Protein AF-A0A349NGX7-F1 (afdb_monomer_lite)

Secondary structure (DSSP, 8-state):
--HHHHHHHHHHHTTS-----------------S--HHHHHHHHHHHHHHHHHHHHHHH-GGGGGSHHHHHHHHHHHHHHHHHSTT--HHHHHHHHHHHHHHHHHHHHHHHHH-TTGGGSHHHHHHHHHHHHHHHHHHHHHHTS---HHHHHHHHHHHT---

Sequence (162 aa):
MEISKLKNKYILFLLTVLMAGCSGNKKKSEVFRVNNPKDSVAISASYDSIINIEQKARRDSNYRKTESYRYAQENYHRAIAERTKGLSHIDQLLYEYEIAICHLNQAGKYAQAHPDKMKSLYMQNLMKIRGEEVLKIHDRLTHIQLSSAQQQRFKELNYIKN

Structure (mmCIF, N/CA/C/O backbone):
data_AF-A0A349NGX7-F1
#
_entry.id   AF-A0A349NGX7-F1
#
loop_
_atom_site.group_PDB
_atom_site.id
_atom_site.type_symbol
_atom_site.label_atom_id
_atom_site.label_alt_id
_atom_site.label_comp_id
_atom_site.label_asym_id
_atom_site.label_entity_id
_atom_site.label_seq_id
_atom_site.pdbx_PDB_ins_code
_atom_site.Cartn_x
_atom_site.Cartn_y
_atom_site.Cartn_z
_atom_site.occupancy
_atom_site.B_iso_or_equiv
_atom_site.auth_seq_id
_atom_site.auth_comp_id
_atom_site.auth_asym_id
_atom_site.auth_atom_id
_atom_site.pdbx_PDB_model_num
ATOM 1 N N . MET A 1 1 ? 8.119 30.962 -15.071 1.00 42.59 1 MET A N 1
ATOM 2 C CA . MET A 1 1 ? 8.850 31.043 -13.786 1.00 42.59 1 MET A CA 1
ATOM 3 C C . MET A 1 1 ? 7.885 30.771 -12.626 1.00 42.59 1 MET A C 1
ATOM 5 O O . MET A 1 1 ? 7.628 31.656 -11.829 1.00 42.59 1 MET A O 1
ATOM 9 N N . GLU A 1 2 ? 7.314 29.561 -12.537 1.00 42.69 2 GLU A N 1
ATOM 10 C CA . GLU A 1 2 ? 6.323 29.225 -11.484 1.00 42.69 2 GLU A CA 1
ATOM 11 C C . GLU A 1 2 ? 6.498 27.829 -10.859 1.00 42.69 2 GLU A C 1
ATOM 13 O O . GLU A 1 2 ? 5.928 27.539 -9.811 1.00 42.69 2 GLU A O 1
ATOM 18 N N . ILE A 1 3 ? 7.366 26.978 -11.412 1.00 40.16 3 ILE A N 1
ATOM 19 C CA . ILE A 1 3 ? 7.574 25.606 -10.913 1.00 40.16 3 ILE A CA 1
ATOM 20 C C . ILE A 1 3 ? 8.409 25.591 -9.610 1.00 40.16 3 ILE A C 1
ATOM 22 O O . ILE A 1 3 ? 8.353 24.635 -8.835 1.00 40.16 3 ILE A O 1
ATOM 26 N N . SER A 1 4 ? 9.140 26.671 -9.302 1.00 38.97 4 SER A N 1
ATOM 27 C CA . SER A 1 4 ? 9.951 26.780 -8.078 1.00 38.97 4 SER A CA 1
ATOM 28 C C . SER A 1 4 ? 9.131 27.060 -6.812 1.00 38.97 4 SER A C 1
ATOM 30 O O . SER A 1 4 ? 9.548 26.667 -5.725 1.00 38.97 4 SER A O 1
ATOM 32 N N . LYS A 1 5 ? 7.941 27.671 -6.925 1.00 36.81 5 LYS A N 1
ATOM 33 C CA . LYS A 1 5 ? 7.096 27.987 -5.758 1.00 36.81 5 LYS A CA 1
ATOM 34 C C . LYS A 1 5 ? 6.338 26.771 -5.219 1.00 36.81 5 LYS A C 1
ATOM 36 O O . LYS A 1 5 ? 6.068 26.718 -4.021 1.00 36.81 5 LYS A O 1
ATOM 41 N N . LEU A 1 6 ? 6.039 25.778 -6.064 1.00 40.38 6 LEU A N 1
ATOM 42 C CA . LEU A 1 6 ? 5.370 24.549 -5.624 1.00 40.38 6 LEU A CA 1
ATOM 43 C C . LEU A 1 6 ? 6.310 23.667 -4.791 1.00 40.38 6 LEU A C 1
ATOM 45 O O . LEU A 1 6 ? 5.923 23.218 -3.718 1.00 40.38 6 LEU A O 1
ATOM 49 N N . LYS A 1 7 ? 7.569 23.493 -5.223 1.00 40.41 7 LYS A N 1
ATOM 50 C CA . LYS A 1 7 ? 8.564 22.657 -4.521 1.00 40.41 7 LYS A CA 1
ATOM 51 C C . LYS A 1 7 ? 8.866 23.136 -3.094 1.00 40.41 7 LYS A C 1
ATOM 53 O O . LYS A 1 7 ? 9.064 22.305 -2.213 1.00 40.41 7 LYS A O 1
ATOM 58 N N . ASN A 1 8 ? 8.808 24.445 -2.842 1.00 36.94 8 ASN A N 1
ATOM 59 C CA . ASN A 1 8 ? 9.058 25.005 -1.509 1.00 36.94 8 ASN A CA 1
ATOM 60 C C . ASN A 1 8 ? 7.925 24.771 -0.499 1.00 36.94 8 ASN A C 1
ATOM 62 O O . ASN A 1 8 ? 8.193 24.763 0.699 1.00 36.94 8 ASN A O 1
ATOM 66 N N . LYS A 1 9 ? 6.680 24.530 -0.937 1.00 37.09 9 LYS A N 1
ATOM 67 C CA . LYS A 1 9 ? 5.583 24.196 -0.009 1.00 37.09 9 LYS A CA 1
ATOM 68 C C . LYS A 1 9 ? 5.697 22.765 0.528 1.00 37.09 9 LYS A C 1
ATOM 70 O O . LYS A 1 9 ? 5.409 22.536 1.698 1.00 37.09 9 LYS A O 1
ATOM 75 N N . TYR A 1 10 ? 6.185 21.832 -0.293 1.00 42.19 10 TYR A N 1
ATOM 76 C CA . TYR A 1 10 ? 6.387 20.431 0.104 1.00 42.19 10 TYR A CA 1
ATOM 77 C C . TYR A 1 10 ? 7.536 20.251 1.105 1.00 42.19 10 TYR A C 1
ATOM 79 O O . TYR A 1 10 ? 7.453 19.394 1.977 1.00 42.19 10 TYR A O 1
ATOM 87 N N . ILE A 1 11 ? 8.581 21.081 1.018 1.00 42.31 11 ILE A N 1
ATOM 88 C CA . ILE A 1 11 ? 9.710 21.047 1.962 1.00 42.31 11 ILE A CA 1
ATOM 89 C C . ILE A 1 11 ? 9.332 21.700 3.301 1.00 42.31 11 ILE A C 1
ATOM 91 O O . ILE A 1 11 ? 9.774 21.246 4.352 1.00 42.31 11 ILE A O 1
ATOM 95 N N . LEU A 1 12 ? 8.469 22.722 3.287 1.00 34.09 12 LEU A N 1
ATOM 96 C CA . LEU A 1 12 ? 8.084 23.445 4.502 1.00 34.09 12 LEU A CA 1
ATOM 97 C C . LEU A 1 12 ? 7.038 22.697 5.348 1.00 34.09 12 LEU A C 1
ATOM 99 O O . LEU A 1 12 ? 7.081 22.776 6.573 1.00 34.09 12 LEU A O 1
ATOM 103 N N . PHE A 1 13 ? 6.145 21.919 4.727 1.00 42.34 13 PHE A N 1
ATOM 104 C CA . PHE A 1 13 ? 5.178 21.090 5.464 1.00 42.34 13 PHE A CA 1
ATOM 105 C C . PHE A 1 13 ? 5.845 19.916 6.206 1.00 42.34 13 PHE A C 1
ATOM 107 O O . PHE A 1 13 ? 5.304 19.411 7.184 1.00 42.34 13 PHE A O 1
ATOM 114 N N . LEU A 1 14 ? 7.058 19.525 5.794 1.00 37.6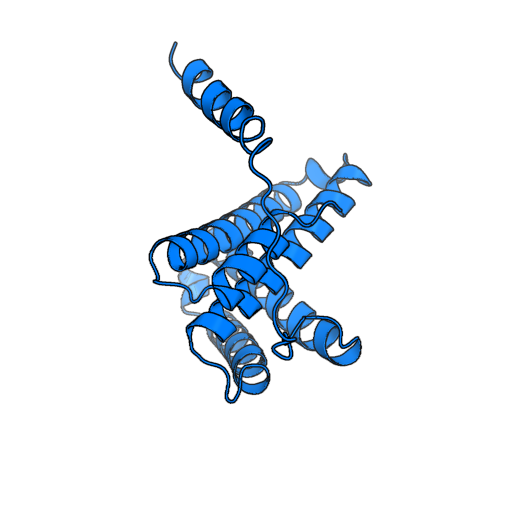2 14 LEU A N 1
ATOM 115 C CA . LEU A 1 14 ? 7.846 18.481 6.455 1.00 37.62 14 LEU A CA 1
ATOM 116 C C . LEU A 1 14 ? 8.457 18.924 7.803 1.00 37.62 14 LEU A C 1
ATOM 118 O O . LEU A 1 14 ? 8.976 18.082 8.530 1.00 37.62 14 LEU A O 1
ATOM 122 N N . LEU A 1 15 ? 8.417 20.220 8.141 1.00 37.06 15 LEU A N 1
ATOM 123 C CA . LEU A 1 15 ? 9.183 20.796 9.257 1.00 37.06 15 LEU A CA 1
ATOM 124 C C . LEU A 1 15 ? 8.341 21.372 10.410 1.00 37.06 15 LEU A C 1
ATOM 126 O O . LEU A 1 15 ? 8.891 21.607 11.482 1.00 37.06 15 LEU A O 1
ATOM 130 N N . THR A 1 16 ? 7.029 21.574 10.255 1.00 37.44 16 THR A N 1
ATOM 131 C CA . THR A 1 16 ? 6.218 22.325 11.240 1.00 37.44 16 THR A CA 1
ATOM 132 C C . THR A 1 16 ? 5.346 21.491 12.182 1.00 37.44 16 THR A C 1
ATOM 134 O O . THR A 1 16 ? 4.665 22.068 13.021 1.00 37.44 16 THR A O 1
ATOM 137 N N . VAL A 1 17 ? 5.388 20.154 12.143 1.00 43.56 17 VAL A N 1
ATOM 138 C CA . VAL A 1 17 ? 4.632 19.304 13.100 1.00 43.56 17 VAL A CA 1
ATOM 139 C C . VAL A 1 17 ? 5.493 18.868 14.298 1.00 43.56 17 VAL A C 1
ATOM 141 O O . VAL A 1 17 ? 5.350 17.777 14.854 1.00 43.56 17 VAL A O 1
ATOM 144 N N . LEU A 1 18 ? 6.417 19.743 14.691 1.00 42.00 18 LEU A N 1
ATOM 145 C CA . LEU A 1 18 ? 7.067 19.753 15.994 1.00 42.00 18 LEU A CA 1
ATOM 146 C C . LEU A 1 18 ? 6.269 20.707 16.887 1.00 42.00 18 LEU A C 1
ATOM 148 O O . LEU A 1 18 ? 5.986 21.825 16.477 1.00 42.00 18 LEU A O 1
ATOM 152 N N . MET A 1 19 ? 6.004 20.290 18.125 1.00 42.31 19 MET A N 1
ATOM 153 C CA . MET A 1 19 ? 5.424 21.087 19.222 1.00 42.31 19 MET A CA 1
ATOM 154 C C . MET A 1 19 ? 3.891 21.077 19.335 1.00 42.31 19 MET A C 1
ATOM 156 O O . MET A 1 19 ? 3.219 22.050 19.021 1.00 42.31 19 MET A O 1
ATOM 160 N N . ALA A 1 20 ? 3.355 19.995 19.906 1.00 38.09 20 ALA A N 1
ATOM 161 C CA . ALA A 1 20 ? 2.315 20.065 20.942 1.00 38.09 20 ALA A CA 1
ATOM 162 C C . ALA A 1 20 ? 2.149 18.675 21.572 1.00 38.09 20 ALA A C 1
ATOM 164 O O . ALA A 1 20 ? 1.364 17.844 21.116 1.00 38.09 20 ALA A O 1
ATOM 165 N N . GLY A 1 21 ? 2.944 18.401 22.605 1.00 37.97 21 GLY A N 1
ATOM 166 C CA . GLY A 1 21 ? 2.699 17.278 23.499 1.00 37.97 21 GLY A CA 1
ATOM 167 C C . GLY A 1 21 ? 1.618 17.643 24.510 1.00 37.97 21 GLY A C 1
ATOM 168 O O . GLY A 1 21 ? 1.645 18.740 25.051 1.00 37.97 21 GLY A O 1
ATOM 169 N N . CYS A 1 22 ? 0.717 16.705 24.794 1.00 36.72 22 CYS A N 1
ATOM 170 C CA . CYS A 1 22 ? 0.121 16.555 26.117 1.00 36.72 22 CYS A CA 1
ATOM 171 C C . CYS A 1 22 ? -0.342 15.107 26.320 1.00 36.72 22 CYS A C 1
ATOM 173 O O . CYS A 1 22 ? -0.971 14.493 25.460 1.00 36.72 22 CYS A O 1
ATOM 175 N N . SER A 1 23 ? 0.061 14.593 27.478 1.00 46.94 23 SER A N 1
ATOM 176 C CA . SER A 1 23 ? -0.086 13.240 28.008 1.00 46.94 23 SER A CA 1
ATOM 177 C C . SER A 1 23 ? -1.542 12.852 28.287 1.00 46.94 23 SER A C 1
ATOM 179 O O . SER A 1 23 ? -2.348 13.684 28.696 1.00 46.94 23 SER A O 1
ATOM 181 N N . GLY A 1 24 ? -1.853 11.562 28.141 1.00 30.91 24 GLY A N 1
ATOM 182 C CA . GLY A 1 24 ? -3.126 10.983 28.561 1.00 30.91 24 GLY A CA 1
ATOM 183 C C . GLY A 1 24 ? -3.122 9.460 28.467 1.00 30.91 24 GLY A C 1
ATOM 184 O O . GLY A 1 24 ? -3.493 8.896 27.443 1.00 30.91 24 GLY A O 1
ATOM 185 N N . ASN A 1 25 ? -2.710 8.792 29.548 1.00 50.78 25 ASN A N 1
ATOM 186 C CA . ASN A 1 25 ? -2.856 7.347 29.754 1.00 50.78 25 ASN A CA 1
ATOM 187 C C . ASN A 1 25 ? -4.296 6.884 29.476 1.00 50.78 25 ASN A C 1
ATOM 189 O O . ASN A 1 25 ? -5.206 7.395 30.129 1.00 50.78 25 ASN A O 1
ATOM 193 N N . LYS A 1 26 ? -4.500 5.862 28.623 1.00 37.03 26 LYS A N 1
ATOM 194 C CA . LYS A 1 26 ? -5.612 4.894 28.757 1.00 37.03 26 LYS A CA 1
ATOM 195 C C . LYS A 1 26 ? -5.505 3.678 27.821 1.00 37.03 26 LYS A C 1
ATOM 197 O O . LYS A 1 26 ? -5.316 3.819 26.623 1.00 37.03 26 LYS A O 1
ATOM 202 N N . LYS A 1 27 ? -5.678 2.512 28.465 1.00 33.69 27 LYS A N 1
ATOM 203 C CA . LYS A 1 27 ? -6.045 1.151 28.016 1.00 33.69 27 LYS A CA 1
ATOM 204 C C . LYS A 1 27 ? -5.598 0.698 26.617 1.00 33.69 27 LYS A C 1
ATOM 206 O O . LYS A 1 27 ? -6.099 1.171 25.606 1.00 33.69 27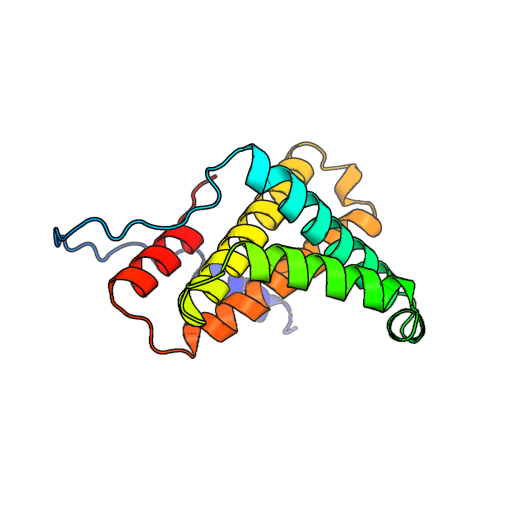 LYS A O 1
ATOM 211 N N . LYS A 1 28 ? -4.756 -0.349 26.609 1.00 33.59 28 LYS A N 1
ATOM 212 C CA . LYS A 1 28 ? -4.418 -1.184 25.446 1.00 33.59 28 LYS A CA 1
ATOM 213 C C . LYS A 1 28 ? -5.700 -1.722 24.795 1.00 33.59 28 LYS A C 1
ATOM 215 O O . LYS A 1 28 ? -6.227 -2.740 25.230 1.00 33.59 28 LYS A O 1
ATOM 220 N N . SER A 1 29 ? -6.187 -1.051 23.753 1.00 38.88 29 SER A N 1
ATOM 221 C CA . SER A 1 29 ? -6.849 -1.758 22.659 1.00 38.88 29 SER A CA 1
ATOM 222 C C . SER A 1 29 ? -5.799 -2.686 22.059 1.00 38.88 29 SER A C 1
ATOM 224 O O . SER A 1 29 ? -4.669 -2.250 21.833 1.00 38.88 29 SER A O 1
ATOM 226 N N . GLU A 1 30 ? -6.123 -3.953 21.852 1.00 41.50 30 GLU A N 1
ATOM 227 C CA . GLU A 1 30 ? -5.240 -4.877 21.149 1.00 41.50 30 GLU A CA 1
ATOM 228 C C . GLU A 1 30 ? -5.084 -4.372 19.706 1.00 41.50 30 GLU A C 1
ATOM 230 O O . GLU A 1 30 ? -5.958 -4.527 18.859 1.00 41.50 30 GLU A O 1
ATOM 235 N N . VAL A 1 31 ? -4.015 -3.609 19.465 1.00 51.31 31 VAL A N 1
ATOM 236 C CA . VAL A 1 31 ? -3.738 -3.003 18.165 1.00 51.31 31 VAL A CA 1
ATOM 237 C C . VAL A 1 31 ? -3.243 -4.123 17.259 1.00 51.31 31 VAL A C 1
ATOM 239 O O . VAL A 1 31 ? -2.123 -4.603 17.430 1.00 51.31 31 VAL A O 1
ATOM 242 N N . PHE A 1 32 ? -4.074 -4.546 16.305 1.00 53.72 32 PHE A N 1
ATOM 243 C CA . PHE A 1 32 ? -3.703 -5.526 15.285 1.00 53.72 32 PHE A CA 1
ATOM 244 C C . PHE A 1 32 ? -2.651 -4.910 14.348 1.00 53.72 32 PHE A C 1
ATOM 246 O O . PHE A 1 32 ? -2.986 -4.236 13.372 1.00 53.72 32 PHE A O 1
ATOM 253 N N . ARG A 1 33 ? -1.374 -5.056 14.715 1.00 59.38 33 ARG A N 1
ATOM 254 C CA . ARG A 1 33 ? -0.195 -4.573 13.976 1.00 59.38 33 ARG A CA 1
ATOM 255 C C . ARG A 1 33 ? 0.341 -5.652 13.042 1.00 59.38 33 ARG A C 1
ATOM 257 O O . ARG A 1 33 ? 0.151 -6.843 13.294 1.00 59.38 33 ARG A O 1
ATOM 264 N N . VAL A 1 34 ? 1.105 -5.257 12.027 1.00 55.97 34 VAL A N 1
ATOM 265 C CA . VAL A 1 34 ? 1.822 -6.168 11.110 1.00 55.97 34 VAL A CA 1
ATOM 266 C C . VAL A 1 34 ? 3.059 -6.786 11.800 1.00 55.97 34 VAL A C 1
ATOM 268 O O . VAL A 1 34 ? 4.165 -6.777 11.276 1.00 55.97 34 VAL A O 1
ATOM 271 N N . ASN A 1 35 ? 2.903 -7.324 13.014 1.00 48.72 35 ASN A N 1
ATOM 272 C CA . ASN A 1 35 ? 4.011 -7.852 13.821 1.00 48.72 35 ASN A CA 1
ATOM 273 C C . ASN A 1 35 ? 4.087 -9.389 13.849 1.00 48.72 35 ASN A C 1
ATOM 275 O O . ASN A 1 35 ? 4.981 -9.928 14.497 1.00 48.72 35 ASN A O 1
ATOM 279 N N . ASN A 1 36 ? 3.196 -10.111 13.155 1.00 52.16 36 ASN A N 1
ATOM 280 C CA . ASN A 1 36 ? 3.308 -11.566 13.020 1.00 52.16 36 ASN A CA 1
ATOM 281 C C . ASN A 1 36 ? 4.151 -11.935 11.772 1.00 52.16 36 ASN A C 1
ATOM 283 O O . ASN A 1 36 ? 3.714 -11.673 10.646 1.00 52.16 36 ASN A O 1
ATOM 287 N N . PRO A 1 37 ? 5.341 -12.556 11.925 1.00 47.81 37 PRO A N 1
ATOM 288 C CA . PRO A 1 37 ? 6.287 -12.786 10.827 1.00 47.81 37 PRO A CA 1
ATOM 289 C C . PRO A 1 37 ? 5.739 -13.631 9.671 1.00 47.81 37 PRO A C 1
ATOM 291 O O . PRO A 1 37 ? 6.063 -13.367 8.516 1.00 47.81 37 PRO A O 1
ATOM 294 N N . LYS A 1 38 ? 4.886 -14.628 9.950 1.00 47.62 38 LYS A N 1
ATOM 295 C CA . LYS A 1 38 ? 4.274 -15.473 8.903 1.00 47.62 38 LYS A CA 1
ATOM 296 C C . LYS A 1 38 ? 3.186 -14.735 8.122 1.00 47.62 38 LYS A C 1
ATOM 298 O O . LYS A 1 38 ? 2.979 -15.001 6.940 1.00 47.62 38 LYS A O 1
ATOM 303 N N . ASP A 1 39 ? 2.524 -13.787 8.775 1.00 52.75 39 ASP A N 1
ATOM 304 C CA . ASP A 1 39 ? 1.423 -13.015 8.201 1.00 52.75 39 ASP A CA 1
ATOM 305 C C . ASP A 1 39 ? 1.946 -11.889 7.313 1.00 52.75 39 ASP A C 1
ATOM 307 O O . ASP A 1 39 ? 1.375 -11.612 6.259 1.00 52.75 39 ASP A O 1
ATOM 311 N N . SER A 1 40 ? 3.096 -11.326 7.694 1.00 59.66 40 SER A N 1
ATOM 312 C CA . SER A 1 40 ? 3.835 -10.359 6.890 1.00 59.66 40 SER A CA 1
ATOM 313 C C . SER A 1 40 ? 4.194 -10.924 5.512 1.00 59.66 40 SER A C 1
ATOM 315 O O . SER A 1 40 ? 3.955 -10.257 4.515 1.00 59.66 40 SER A O 1
ATOM 317 N N . VAL A 1 41 ? 4.668 -12.173 5.405 1.00 63.41 41 VAL A N 1
ATOM 318 C CA . VAL A 1 41 ? 5.170 -12.724 4.127 1.00 63.41 41 VAL A CA 1
ATOM 319 C C . VAL A 1 41 ? 4.072 -12.898 3.071 1.00 63.41 41 VAL A C 1
ATOM 321 O O . VAL A 1 41 ? 4.240 -12.445 1.940 1.00 63.41 41 VAL A O 1
ATOM 324 N N . ALA A 1 42 ? 2.943 -13.529 3.410 1.00 67.56 42 ALA A N 1
ATOM 325 C CA . ALA A 1 42 ? 1.883 -13.808 2.431 1.00 67.56 42 ALA A CA 1
ATOM 326 C C . ALA A 1 42 ? 1.179 -12.529 1.940 1.00 67.56 42 ALA A C 1
ATOM 328 O O . ALA A 1 42 ? 0.852 -12.397 0.756 1.00 67.56 42 ALA A O 1
ATOM 329 N N . ILE A 1 43 ? 0.974 -11.569 2.843 1.00 72.38 43 ILE A N 1
ATOM 330 C CA . ILE A 1 43 ? 0.354 -10.284 2.514 1.00 72.38 43 ILE A CA 1
ATOM 331 C C . ILE A 1 43 ? 1.340 -9.410 1.749 1.00 72.38 43 ILE A C 1
ATOM 333 O O . ILE A 1 43 ? 0.950 -8.828 0.743 1.00 72.38 43 ILE A O 1
ATOM 337 N N . SER A 1 44 ? 2.616 -9.389 2.149 1.00 74.88 44 SER A N 1
ATOM 338 C CA . SER A 1 44 ? 3.664 -8.668 1.418 1.00 74.88 44 SER A CA 1
ATOM 339 C C . SER A 1 44 ? 3.799 -9.189 -0.009 1.00 74.88 44 SER A C 1
ATOM 341 O O . SER A 1 44 ? 3.828 -8.398 -0.945 1.00 74.88 44 SER A O 1
ATOM 343 N N . ALA A 1 45 ? 3.781 -10.512 -0.203 1.00 78.75 45 ALA A N 1
ATOM 344 C CA . ALA A 1 45 ? 3.814 -11.115 -1.534 1.00 78.75 45 ALA A CA 1
ATOM 345 C C . ALA A 1 45 ? 2.582 -10.736 -2.376 1.00 78.75 45 ALA A C 1
ATOM 347 O O . ALA A 1 45 ? 2.705 -10.412 -3.559 1.00 78.75 45 ALA A O 1
ATOM 348 N N . SER A 1 46 ? 1.393 -10.731 -1.766 1.00 79.31 46 SER A N 1
ATOM 349 C CA . SER A 1 46 ? 0.152 -10.330 -2.443 1.00 79.31 46 SER A CA 1
ATOM 350 C C . SER A 1 46 ? 0.133 -8.831 -2.771 1.00 79.31 46 SER A C 1
ATOM 352 O O . SER A 1 46 ? -0.315 -8.439 -3.847 1.00 79.31 46 SER A O 1
ATOM 354 N N . TYR A 1 47 ? 0.668 -7.991 -1.883 1.00 81.94 47 TYR A N 1
ATOM 355 C CA . TYR A 1 47 ? 0.790 -6.550 -2.084 1.00 81.94 47 TYR A CA 1
ATOM 356 C C . TYR A 1 47 ? 1.806 -6.222 -3.182 1.00 81.94 47 TYR A C 1
ATOM 358 O O . TYR A 1 47 ? 1.494 -5.484 -4.113 1.00 81.94 47 TYR A O 1
ATOM 366 N N . ASP A 1 48 ? 2.992 -6.830 -3.151 1.00 82.50 48 ASP A N 1
ATOM 367 C CA . ASP A 1 48 ? 3.997 -6.667 -4.204 1.00 82.50 48 ASP A CA 1
ATOM 368 C C . ASP A 1 48 ? 3.482 -7.158 -5.564 1.00 82.50 48 ASP A C 1
ATOM 370 O O . ASP A 1 48 ? 3.758 -6.535 -6.593 1.00 82.50 48 ASP A O 1
ATOM 374 N N . SER A 1 49 ? 2.669 -8.219 -5.580 1.00 83.50 49 SER A N 1
ATOM 375 C CA . SER A 1 49 ? 1.953 -8.666 -6.778 1.00 83.50 49 SER A CA 1
ATOM 376 C C . SER A 1 49 ? 1.017 -7.579 -7.327 1.00 83.50 49 SER A C 1
ATOM 378 O O . SER A 1 49 ? 1.103 -7.262 -8.518 1.00 83.50 49 SER A O 1
ATOM 380 N N . ILE A 1 50 ? 0.198 -6.935 -6.480 1.00 88.00 50 ILE A N 1
ATOM 381 C CA . ILE A 1 50 ? -0.658 -5.808 -6.898 1.00 88.00 50 ILE A CA 1
ATOM 382 C C . ILE A 1 50 ? 0.157 -4.620 -7.417 1.00 88.00 50 ILE A C 1
ATOM 384 O O . ILE A 1 50 ? -0.199 -4.005 -8.422 1.00 88.00 50 ILE A O 1
ATOM 388 N N . ILE A 1 51 ? 1.272 -4.289 -6.776 1.00 87.38 51 ILE A N 1
ATOM 389 C CA . ILE A 1 51 ? 2.094 -3.162 -7.218 1.00 87.38 51 ILE A CA 1
ATOM 390 C C . ILE A 1 51 ? 2.709 -3.455 -8.598 1.00 87.38 51 ILE A C 1
ATOM 392 O O . ILE A 1 51 ? 2.707 -2.597 -9.487 1.00 87.38 51 ILE A O 1
ATOM 396 N N . ASN A 1 52 ? 3.170 -4.687 -8.820 1.00 87.06 52 ASN A N 1
ATOM 397 C CA . ASN A 1 52 ? 3.736 -5.115 -10.098 1.00 87.06 52 ASN A CA 1
ATOM 398 C C . ASN A 1 52 ? 2.694 -5.140 -11.227 1.00 87.06 52 ASN A C 1
ATOM 400 O O . ASN A 1 52 ? 2.982 -4.702 -12.347 1.00 87.06 52 ASN A O 1
ATOM 404 N N . ILE A 1 53 ? 1.482 -5.640 -10.967 1.00 87.56 53 ILE A N 1
ATOM 405 C CA . ILE A 1 53 ? 0.411 -5.656 -11.977 1.00 87.56 53 ILE A CA 1
ATOM 406 C C . ILE A 1 53 ? -0.150 -4.254 -12.247 1.00 87.56 53 ILE A C 1
ATOM 408 O O . ILE A 1 53 ? -0.457 -3.963 -13.402 1.00 87.56 53 ILE A O 1
ATOM 412 N N . GLU A 1 54 ? -0.177 -3.345 -11.266 1.00 88.69 54 GLU A N 1
ATOM 413 C CA . GLU A 1 54 ? -0.488 -1.925 -11.500 1.00 88.69 54 GLU A CA 1
ATOM 414 C C . GLU A 1 54 ? 0.565 -1.242 -12.380 1.00 88.69 54 GLU A C 1
ATOM 416 O O . GLU A 1 54 ? 0.234 -0.480 -13.290 1.00 88.69 54 GLU A O 1
ATOM 421 N N . GLN A 1 55 ? 1.846 -1.562 -12.193 1.00 88.50 55 GLN A N 1
ATOM 422 C CA . GLN A 1 55 ? 2.901 -1.047 -13.066 1.00 88.50 55 GLN A CA 1
ATOM 423 C C . GLN A 1 55 ? 2.747 -1.535 -14.515 1.00 88.50 55 GLN A C 1
ATOM 425 O O . GLN A 1 55 ? 3.039 -0.797 -15.460 1.00 88.50 55 GLN A O 1
ATOM 430 N N . LYS A 1 56 ? 2.293 -2.778 -14.718 1.00 89.06 56 LYS A N 1
ATOM 431 C CA . LYS A 1 56 ? 1.941 -3.294 -16.052 1.00 89.06 56 LYS A CA 1
ATOM 432 C C . LYS A 1 56 ? 0.724 -2.556 -16.618 1.00 89.06 56 LYS A C 1
ATOM 434 O O . LYS A 1 56 ? 0.810 -2.037 -17.725 1.00 89.06 56 LYS A O 1
ATOM 439 N N . ALA A 1 57 ? -0.335 -2.398 -15.825 1.00 89.12 57 ALA A N 1
ATOM 440 C CA . ALA A 1 57 ? -1.563 -1.696 -16.203 1.00 89.12 57 ALA A CA 1
ATOM 441 C C . ALA A 1 57 ? -1.372 -0.213 -16.570 1.00 89.12 57 ALA A C 1
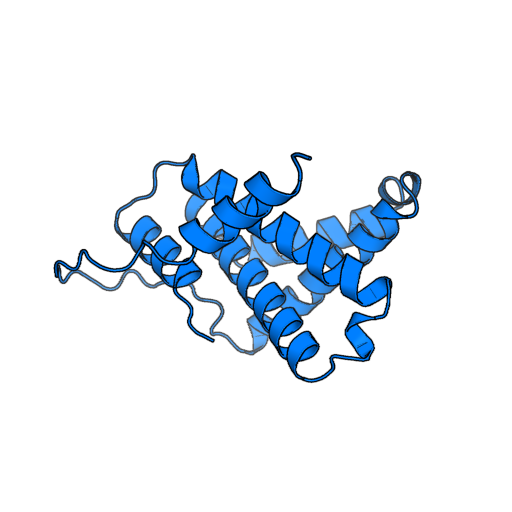ATOM 443 O O . ALA A 1 57 ? -2.166 0.351 -17.319 1.00 89.12 57 ALA A O 1
ATOM 444 N N . ARG A 1 58 ? -0.332 0.445 -16.046 1.00 86.69 58 ARG A N 1
ATOM 445 C CA . ARG A 1 58 ? 0.025 1.824 -16.429 1.00 86.69 58 ARG A CA 1
ATOM 446 C C . ARG A 1 58 ? 0.744 1.920 -17.770 1.00 86.69 58 ARG A C 1
ATOM 448 O O . ARG A 1 58 ? 0.701 2.972 -18.395 1.00 86.69 58 ARG A O 1
ATOM 455 N N . ARG A 1 59 ? 1.430 0.853 -18.182 1.00 87.25 59 ARG A N 1
ATOM 456 C CA . ARG A 1 59 ? 2.102 0.769 -19.488 1.00 87.25 59 ARG A CA 1
ATOM 457 C C . ARG A 1 59 ? 1.150 0.302 -20.581 1.00 87.25 59 ARG A C 1
ATOM 459 O O . ARG A 1 59 ? 1.286 0.730 -21.718 1.00 87.25 59 ARG A O 1
ATOM 466 N N . ASP A 1 60 ? 0.195 -0.542 -20.214 1.00 90.81 60 ASP A N 1
ATOM 467 C CA . ASP A 1 60 ? -0.851 -1.044 -21.090 1.00 90.81 60 ASP A CA 1
ATOM 468 C C . ASP A 1 60 ? -2.197 -0.982 -20.364 1.00 90.81 60 ASP A C 1
ATOM 470 O O . ASP A 1 60 ? -2.480 -1.776 -19.467 1.00 90.81 60 ASP A O 1
ATOM 474 N N . SER A 1 61 ? -3.047 -0.034 -20.756 1.00 89.19 61 SER A N 1
ATOM 475 C CA . SER A 1 61 ? -4.367 0.138 -20.149 1.00 89.19 61 SER A CA 1
ATOM 476 C C . SER A 1 61 ? -5.301 -1.046 -20.415 1.00 89.19 61 SER A C 1
ATOM 478 O O . SER A 1 61 ? -6.178 -1.319 -19.589 1.00 89.19 61 SER A O 1
ATOM 480 N N . ASN A 1 62 ? -5.100 -1.800 -21.504 1.00 93.62 62 ASN A N 1
ATOM 481 C CA . ASN A 1 62 ? -5.871 -3.013 -21.777 1.00 93.62 62 ASN A CA 1
ATOM 482 C C . ASN A 1 62 ? -5.500 -4.151 -20.826 1.00 93.62 62 ASN A C 1
ATOM 484 O O . ASN A 1 62 ? -6.340 -5.014 -20.569 1.00 93.62 62 ASN A O 1
ATOM 488 N N . TYR A 1 63 ? -4.313 -4.110 -20.210 1.00 92.06 63 TYR A N 1
ATOM 489 C CA . TYR A 1 63 ? -3.912 -5.087 -19.201 1.00 92.06 63 TYR A CA 1
ATOM 490 C C . TYR A 1 63 ? -4.886 -5.133 -18.011 1.00 92.06 63 TYR A C 1
ATOM 492 O O . TYR A 1 63 ? -5.085 -6.199 -17.434 1.00 92.06 63 TYR A O 1
ATOM 500 N N . ARG A 1 64 ? -5.582 -4.029 -17.684 1.00 92.62 64 ARG A N 1
ATOM 501 C CA . ARG A 1 64 ? -6.629 -4.008 -16.636 1.00 92.62 64 ARG A CA 1
ATOM 502 C C . ARG A 1 64 ? -7.808 -4.942 -16.926 1.00 92.62 64 ARG A C 1
ATOM 504 O O . ARG A 1 64 ? -8.501 -5.345 -16.000 1.00 92.62 64 ARG A O 1
ATOM 511 N N . LYS A 1 65 ? -8.039 -5.285 -18.196 1.00 93.44 65 LYS A N 1
ATOM 512 C CA . LYS A 1 65 ? -9.107 -6.199 -18.633 1.00 93.44 65 LYS A CA 1
ATOM 513 C C . LYS A 1 65 ? -8.663 -7.662 -18.625 1.00 93.44 65 LYS A C 1
ATOM 515 O O . LYS A 1 65 ? -9.462 -8.543 -18.921 1.00 93.44 65 LYS A O 1
ATOM 520 N N . THR A 1 66 ? -7.388 -7.924 -18.341 1.00 95.25 66 THR A N 1
ATOM 521 C CA . THR A 1 66 ? -6.852 -9.283 -18.355 1.00 95.25 66 THR A CA 1
ATOM 522 C C . THR A 1 66 ? -7.247 -10.040 -17.101 1.00 95.25 66 THR A C 1
ATOM 524 O O . THR A 1 66 ? -7.383 -9.490 -16.005 1.00 95.25 66 THR A O 1
ATOM 527 N N . GLU A 1 67 ? -7.347 -11.350 -17.258 1.00 94.75 67 GLU A N 1
ATOM 528 C CA . GLU A 1 67 ? -7.599 -12.256 -16.152 1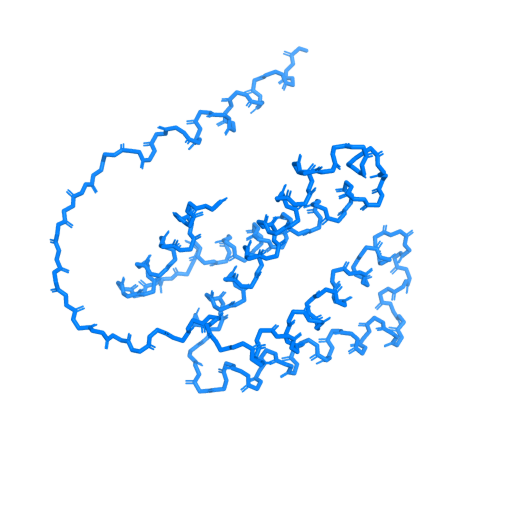.00 94.75 67 GLU A CA 1
ATOM 529 C C . GLU A 1 67 ? -6.465 -12.241 -15.112 1.00 94.75 67 GLU A C 1
ATOM 531 O O . GLU A 1 67 ? -6.729 -12.287 -13.914 1.00 94.75 67 GLU A O 1
ATOM 536 N N . SER A 1 68 ? -5.210 -12.056 -15.536 1.00 91.00 68 SER A N 1
ATOM 537 C CA . SER A 1 68 ? -4.075 -11.910 -14.617 1.00 91.00 68 SER A CA 1
ATOM 538 C C . SER A 1 68 ? -4.204 -10.690 -13.702 1.00 91.00 68 SER A C 1
ATOM 540 O O . SER A 1 68 ? -3.849 -10.768 -12.527 1.00 91.00 68 SER A O 1
ATOM 542 N N . TYR A 1 69 ? -4.707 -9.564 -14.221 1.00 91.50 69 TYR A N 1
ATOM 543 C CA . TYR A 1 69 ? -4.969 -8.378 -13.406 1.00 91.50 69 TYR A CA 1
ATOM 544 C C . TYR A 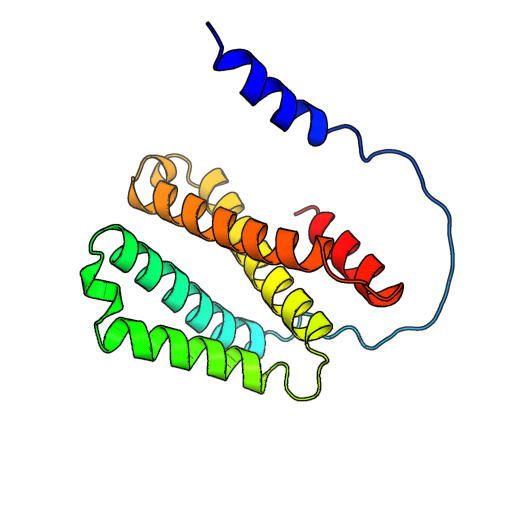1 69 ? -6.087 -8.651 -12.393 1.00 91.50 69 TYR A C 1
ATOM 546 O O . TYR A 1 69 ? -5.908 -8.395 -11.202 1.00 91.50 69 TYR A O 1
ATOM 554 N N . ARG A 1 70 ? -7.199 -9.248 -12.846 1.00 92.56 70 ARG A N 1
ATOM 555 C CA . ARG A 1 70 ? -8.324 -9.634 -11.982 1.00 92.56 70 ARG A CA 1
ATOM 556 C C . ARG A 1 70 ? -7.886 -10.578 -10.857 1.00 92.56 70 ARG A C 1
ATOM 558 O O . ARG A 1 70 ? -8.174 -10.303 -9.698 1.00 92.56 70 ARG A O 1
ATOM 565 N N . TYR A 1 71 ? -7.136 -11.636 -11.167 1.00 92.06 71 TYR A N 1
ATOM 566 C CA . TYR A 1 71 ? -6.678 -12.594 -10.157 1.00 92.06 71 TYR A CA 1
ATOM 567 C C . TYR A 1 71 ? -5.724 -11.988 -9.135 1.00 92.06 71 TYR A C 1
ATOM 569 O O . TYR A 1 71 ? -5.804 -12.323 -7.955 1.00 92.06 71 TYR A O 1
ATOM 577 N N . ALA A 1 72 ? -4.833 -11.086 -9.547 1.00 88.00 72 ALA A N 1
ATOM 578 C CA . ALA A 1 72 ? -3.957 -10.413 -8.596 1.00 88.00 72 ALA A CA 1
ATOM 579 C C . ALA A 1 72 ? -4.750 -9.523 -7.623 1.00 88.00 72 ALA A C 1
ATOM 581 O O . ALA A 1 72 ? -4.475 -9.547 -6.422 1.00 88.00 72 ALA A O 1
ATOM 582 N N . GLN A 1 73 ? -5.765 -8.809 -8.124 1.00 89.12 73 GLN A N 1
ATOM 583 C CA . GLN A 1 73 ? -6.684 -8.023 -7.295 1.00 89.12 73 GLN A CA 1
ATOM 584 C C . GLN A 1 73 ? -7.469 -8.915 -6.323 1.00 89.12 73 GLN A C 1
ATOM 586 O O . GLN A 1 73 ? -7.483 -8.660 -5.121 1.00 89.12 73 GLN A O 1
ATOM 591 N N . GLU A 1 74 ? -8.062 -10.006 -6.813 1.00 89.44 74 GLU A N 1
ATOM 592 C CA . GLU A 1 74 ? -8.815 -10.954 -5.984 1.00 89.44 74 GLU A CA 1
ATOM 593 C C . GLU A 1 74 ? -7.953 -11.596 -4.896 1.00 89.44 74 GLU A C 1
ATOM 595 O O . GLU A 1 74 ? -8.377 -11.673 -3.744 1.00 89.44 74 GLU A O 1
ATOM 600 N N . ASN A 1 75 ? -6.736 -12.026 -5.234 1.00 88.62 75 ASN A N 1
ATOM 601 C CA . ASN A 1 75 ? -5.825 -12.649 -4.277 1.00 88.62 75 ASN A CA 1
ATOM 602 C C . ASN A 1 75 ? -5.422 -11.678 -3.168 1.00 88.62 75 ASN A C 1
ATOM 604 O O . ASN A 1 75 ? -5.441 -12.050 -1.996 1.00 88.62 75 ASN A O 1
ATOM 608 N N . TYR A 1 76 ? -5.105 -10.431 -3.518 1.00 87.38 76 TYR A N 1
ATOM 609 C CA . TYR A 1 76 ? -4.790 -9.413 -2.523 1.00 87.38 76 TYR A CA 1
ATOM 610 C C . TYR A 1 76 ? -5.994 -9.076 -1.647 1.00 87.38 76 TYR A C 1
ATOM 612 O O . TYR A 1 76 ? -5.881 -9.111 -0.424 1.00 87.38 76 TYR A O 1
ATOM 620 N N . HIS A 1 77 ? -7.160 -8.809 -2.239 1.00 87.69 77 HIS A N 1
ATOM 621 C CA . HIS A 1 77 ? -8.354 -8.479 -1.465 1.00 87.69 77 HIS A CA 1
ATOM 622 C C . HIS A 1 77 ? -8.798 -9.634 -0.568 1.00 87.69 77 HIS A C 1
ATOM 624 O O . HIS A 1 77 ? -9.198 -9.391 0.566 1.00 87.69 77 HIS A O 1
ATOM 630 N N . ARG A 1 78 ? -8.658 -10.887 -1.018 1.00 87.81 78 ARG A N 1
ATOM 631 C CA . ARG A 1 78 ? -8.884 -12.069 -0.177 1.00 87.81 78 ARG A CA 1
ATOM 632 C C . ARG A 1 78 ? -7.882 -12.135 0.973 1.00 87.81 78 ARG A C 1
ATOM 634 O O . ARG A 1 78 ? -8.289 -12.344 2.110 1.00 87.81 78 ARG A O 1
ATOM 641 N N . ALA A 1 79 ? -6.593 -11.926 0.698 1.00 86.56 79 ALA A N 1
ATOM 642 C CA . ALA A 1 79 ? -5.558 -11.928 1.728 1.00 86.56 79 ALA A CA 1
ATOM 643 C C . ALA A 1 79 ? -5.794 -10.836 2.782 1.00 86.56 79 ALA A C 1
ATOM 645 O O . ALA A 1 79 ? -5.616 -11.100 3.966 1.00 86.56 79 ALA A O 1
ATOM 646 N N . ILE A 1 80 ? -6.234 -9.641 2.378 1.00 86.00 80 ILE A N 1
ATOM 647 C CA . ILE A 1 80 ? -6.620 -8.577 3.310 1.00 86.00 80 ILE A CA 1
ATOM 648 C C . ILE A 1 80 ? -7.881 -8.965 4.085 1.00 86.00 80 ILE A C 1
ATOM 650 O O . ILE A 1 80 ? -7.862 -8.916 5.309 1.00 86.00 80 ILE A O 1
ATOM 654 N N . ALA A 1 81 ? -8.939 -9.419 3.409 1.00 86.25 81 ALA A N 1
ATOM 655 C CA . ALA A 1 81 ? -10.218 -9.741 4.042 1.00 86.25 81 ALA A CA 1
ATOM 656 C C . ALA A 1 81 ? -10.105 -10.839 5.110 1.00 86.25 81 ALA A C 1
ATOM 658 O O . ALA A 1 81 ? -10.699 -10.715 6.178 1.00 86.25 81 ALA A O 1
ATOM 659 N N . GLU A 1 82 ? -9.310 -11.884 4.864 1.00 88.25 82 GLU A N 1
ATOM 660 C CA . GLU A 1 82 ? -9.051 -12.927 5.866 1.00 88.25 82 GLU A CA 1
ATOM 661 C C . GLU A 1 82 ? -8.341 -12.372 7.108 1.00 88.25 82 GLU A C 1
ATOM 663 O O . GLU A 1 82 ? -8.550 -12.838 8.226 1.00 88.25 82 GLU A O 1
ATOM 668 N N . ARG A 1 83 ? -7.510 -11.344 6.927 1.00 83.94 83 ARG A N 1
ATOM 669 C CA . ARG A 1 83 ? -6.667 -10.765 7.981 1.00 83.94 83 ARG A CA 1
ATOM 670 C C . ARG A 1 83 ? -7.357 -9.674 8.762 1.00 83.94 83 ARG A C 1
ATOM 672 O O . ARG A 1 83 ? -7.067 -9.492 9.938 1.00 83.94 83 ARG A O 1
ATOM 679 N N . THR A 1 84 ? -8.286 -8.984 8.123 1.00 87.31 84 THR A N 1
ATOM 680 C CA . THR A 1 84 ? -9.111 -7.953 8.741 1.00 87.31 84 THR A CA 1
ATOM 681 C C . THR A 1 84 ? -10.498 -8.478 9.096 1.00 87.31 84 THR A C 1
ATOM 683 O O . THR A 1 84 ? -11.406 -7.696 9.372 1.00 87.31 84 THR A O 1
ATOM 686 N N . LYS A 1 85 ? -10.684 -9.805 9.115 1.00 89.81 85 LYS A N 1
ATOM 687 C CA . LYS A 1 85 ? -11.946 -10.440 9.491 1.00 89.81 85 LYS A CA 1
ATOM 688 C C . LYS A 1 85 ? -12.331 -10.047 10.916 1.00 89.81 85 LYS A C 1
ATOM 690 O O . LYS A 1 85 ? -11.581 -10.270 11.860 1.00 89.81 85 LYS A O 1
ATOM 695 N N . GLY A 1 86 ? -13.524 -9.475 11.063 1.00 87.06 86 GLY A N 1
ATOM 696 C CA . GLY A 1 86 ? -14.031 -8.989 12.349 1.00 87.06 86 GLY A CA 1
ATOM 697 C C . GLY A 1 86 ? -13.515 -7.606 12.761 1.00 87.06 86 GLY A C 1
ATOM 698 O O . GLY A 1 86 ? -13.929 -7.107 13.804 1.00 87.06 86 GLY A O 1
ATOM 699 N N . LEU A 1 87 ? -12.661 -6.966 11.955 1.00 89.06 87 LEU A N 1
ATOM 700 C CA . LEU A 1 87 ? -12.282 -5.569 12.152 1.00 89.06 87 LEU A CA 1
ATOM 701 C C . LEU A 1 87 ? -13.342 -4.627 11.571 1.00 89.06 87 LEU A C 1
ATOM 703 O O . LEU A 1 87 ? -14.067 -4.970 10.635 1.00 89.06 87 LEU A O 1
ATOM 707 N N . SER A 1 88 ? -13.405 -3.407 12.106 1.00 92.00 88 SER A N 1
ATOM 708 C CA . SER A 1 88 ? -14.194 -2.346 11.481 1.00 92.00 88 SER A CA 1
ATOM 709 C C . SER A 1 88 ? -13.578 -1.936 10.138 1.00 92.00 88 SER A C 1
ATOM 711 O O . SER A 1 88 ? -12.377 -2.102 9.916 1.00 92.00 88 SER A O 1
ATOM 713 N N . HIS A 1 89 ? -14.373 -1.325 9.255 1.00 91.19 89 HIS A N 1
ATOM 714 C CA . HIS A 1 89 ? -13.857 -0.799 7.985 1.00 91.19 89 HIS A CA 1
ATOM 715 C C . HIS A 1 89 ? -12.697 0.194 8.188 1.00 91.19 89 HIS A C 1
ATOM 717 O O . HIS A 1 89 ? -11.739 0.204 7.420 1.00 91.19 89 HIS A O 1
ATOM 723 N N . ILE A 1 90 ? -12.754 1.001 9.253 1.00 93.44 90 ILE A N 1
ATOM 724 C CA . ILE A 1 90 ? -11.702 1.968 9.590 1.00 93.44 90 ILE A CA 1
ATOM 725 C C . ILE A 1 90 ? -10.420 1.243 10.012 1.00 93.44 90 ILE A C 1
ATOM 727 O O . ILE A 1 90 ? -9.331 1.611 9.579 1.00 93.44 90 ILE A O 1
ATOM 731 N N . ASP A 1 91 ? -10.536 0.191 10.822 1.00 91.06 91 ASP A N 1
ATOM 732 C CA . ASP A 1 91 ? -9.376 -0.581 11.274 1.00 91.06 91 ASP A CA 1
ATOM 733 C C . ASP A 1 91 ? -8.748 -1.394 10.136 1.00 91.06 91 ASP A C 1
ATOM 735 O O . ASP A 1 91 ? -7.525 -1.532 10.093 1.00 91.06 91 ASP A O 1
ATOM 739 N N . GLN A 1 92 ? -9.561 -1.859 9.183 1.00 90.94 92 GLN A N 1
ATOM 740 C CA . GLN A 1 92 ? -9.082 -2.424 7.925 1.00 90.94 92 GLN A CA 1
ATOM 741 C C . GLN A 1 92 ? -8.310 -1.381 7.100 1.00 90.94 92 GLN A C 1
ATOM 743 O O . GLN A 1 92 ? -7.205 -1.667 6.648 1.00 90.94 92 GLN A O 1
ATOM 748 N N . LEU A 1 93 ? -8.832 -0.159 6.943 1.00 92.44 93 LEU A N 1
ATOM 749 C CA . LEU A 1 93 ? -8.124 0.909 6.224 1.00 92.44 93 LEU A CA 1
ATOM 750 C C . LEU A 1 93 ? -6.801 1.289 6.896 1.00 92.44 93 LEU A C 1
ATOM 752 O O . LEU A 1 93 ? -5.805 1.502 6.210 1.00 92.44 93 LEU A O 1
ATOM 756 N N . LEU A 1 94 ? -6.762 1.340 8.230 1.00 92.31 94 LEU A N 1
ATOM 757 C CA . LEU A 1 94 ? -5.524 1.571 8.982 1.00 92.31 94 LEU A CA 1
ATOM 758 C C . LEU A 1 94 ? -4.515 0.433 8.794 1.00 92.31 94 LEU A C 1
ATOM 760 O O . LEU A 1 94 ? -3.313 0.688 8.754 1.00 92.31 94 LEU A O 1
ATOM 764 N N . TYR A 1 95 ? -4.991 -0.804 8.662 1.00 90.50 95 TYR A N 1
ATOM 765 C CA . TYR A 1 95 ? -4.152 -1.962 8.373 1.00 90.50 95 TYR A CA 1
ATOM 766 C C . TYR A 1 95 ? -3.572 -1.917 6.950 1.00 90.50 95 TYR A C 1
ATOM 768 O O . TYR A 1 95 ? -2.368 -2.086 6.764 1.00 90.50 95 TYR A O 1
ATOM 776 N N . GLU A 1 96 ? -4.399 -1.613 5.947 1.00 90.81 96 GLU A N 1
ATOM 777 C CA . GLU A 1 96 ? -3.949 -1.403 4.563 1.00 90.81 96 GLU A CA 1
ATOM 778 C C . GLU A 1 96 ? -2.943 -0.239 4.472 1.00 90.81 96 GLU A C 1
ATOM 780 O O . GLU A 1 96 ? -1.935 -0.342 3.769 1.00 90.81 96 GLU A O 1
ATOM 785 N N . TYR A 1 97 ? -3.159 0.834 5.243 1.00 92.31 97 TYR A N 1
ATOM 786 C CA . TYR A 1 97 ? -2.234 1.966 5.335 1.00 92.31 97 TYR A CA 1
ATOM 787 C C . TYR A 1 97 ? -0.868 1.571 5.908 1.00 92.31 97 TYR A C 1
ATOM 789 O O . TYR A 1 97 ? 0.171 1.957 5.372 1.00 92.31 97 TYR A O 1
ATOM 797 N N . GLU A 1 98 ? -0.859 0.769 6.975 1.00 91.19 98 GLU A N 1
ATOM 798 C CA . GLU A 1 98 ? 0.360 0.254 7.603 1.00 91.19 98 GLU A CA 1
ATOM 799 C C . GLU A 1 98 ? 1.185 -0.595 6.627 1.00 91.19 98 GLU A C 1
ATOM 801 O O . GLU A 1 98 ? 2.402 -0.414 6.538 1.00 91.19 98 GLU A O 1
ATOM 806 N N . ILE A 1 99 ? 0.534 -1.457 5.839 1.00 89.38 99 ILE A N 1
ATOM 807 C CA . ILE A 1 99 ? 1.192 -2.237 4.779 1.00 89.38 99 ILE A CA 1
ATOM 808 C C . ILE A 1 99 ? 1.804 -1.295 3.739 1.00 89.38 99 ILE A C 1
ATOM 810 O O . ILE A 1 99 ? 2.991 -1.406 3.422 1.00 89.38 99 ILE A O 1
ATOM 814 N N . ALA A 1 100 ? 1.024 -0.336 3.235 1.00 89.44 100 ALA A N 1
ATOM 815 C CA . ALA A 1 100 ? 1.480 0.572 2.191 1.00 89.44 100 ALA A CA 1
ATOM 816 C C . ALA A 1 100 ? 2.708 1.393 2.627 1.00 89.44 100 ALA A C 1
ATOM 818 O O . ALA A 1 100 ? 3.691 1.468 1.882 1.00 89.44 100 ALA A O 1
ATOM 819 N N . ILE A 1 101 ? 2.696 1.929 3.855 1.00 90.06 101 ILE A N 1
ATOM 820 C CA . ILE A 1 101 ? 3.841 2.636 4.447 1.00 90.06 101 ILE A CA 1
ATOM 821 C C . ILE A 1 101 ? 5.044 1.712 4.601 1.00 90.06 101 ILE A C 1
ATOM 823 O O . ILE A 1 101 ? 6.146 2.090 4.202 1.00 90.06 101 ILE A O 1
ATOM 827 N N . CYS A 1 102 ? 4.864 0.510 5.159 1.00 87.81 102 CYS A N 1
ATOM 828 C CA . CYS A 1 102 ? 5.968 -0.431 5.362 1.00 87.81 102 CYS A CA 1
ATOM 829 C C . CYS A 1 102 ? 6.706 -0.705 4.050 1.00 87.81 102 CYS A C 1
ATOM 831 O O . CYS A 1 102 ? 7.932 -0.601 3.986 1.00 87.81 102 CYS A O 1
ATOM 833 N N . HIS A 1 103 ? 5.960 -0.974 2.983 1.00 86.62 103 HIS A N 1
ATOM 834 C CA . HIS A 1 103 ? 6.526 -1.243 1.671 1.00 86.62 103 HIS A CA 1
ATOM 835 C C . HIS A 1 103 ? 7.142 -0.008 0.998 1.00 86.62 103 HIS A C 1
ATOM 837 O O . HIS A 1 103 ? 8.170 -0.129 0.328 1.00 86.62 103 HIS A O 1
ATOM 843 N N . LEU A 1 104 ? 6.545 1.180 1.151 1.00 89.38 104 LEU A N 1
ATOM 844 C CA . LEU A 1 104 ? 7.136 2.423 0.647 1.00 89.38 104 LEU A CA 1
ATOM 845 C C . LEU A 1 104 ? 8.466 2.720 1.353 1.00 89.38 104 LEU A C 1
ATOM 847 O O . LEU A 1 104 ? 9.458 3.023 0.692 1.00 89.38 104 LEU A O 1
ATOM 851 N N . ASN A 1 105 ? 8.507 2.565 2.676 1.00 87.12 105 ASN A N 1
ATOM 852 C CA . ASN A 1 105 ? 9.710 2.767 3.478 1.00 87.12 105 ASN A CA 1
ATOM 853 C C . ASN A 1 105 ? 10.801 1.757 3.117 1.00 87.12 105 ASN A C 1
ATOM 855 O O . ASN A 1 105 ? 11.952 2.141 2.930 1.00 87.12 105 ASN A O 1
ATOM 859 N N . GLN A 1 106 ? 10.456 0.476 2.958 1.00 85.06 106 GLN A N 1
ATOM 860 C CA . GLN A 1 106 ? 11.399 -0.546 2.493 1.00 85.06 106 GLN A CA 1
ATOM 861 C C . GLN A 1 106 ? 11.972 -0.203 1.112 1.00 85.06 106 GLN A C 1
ATOM 863 O O . GLN A 1 106 ? 13.186 -0.273 0.917 1.00 85.06 106 GLN A O 1
ATOM 868 N N . ALA A 1 107 ? 11.125 0.223 0.169 1.00 84.56 107 ALA A N 1
ATOM 869 C CA . ALA A 1 107 ? 11.571 0.641 -1.156 1.00 84.56 107 ALA A CA 1
ATOM 870 C C . ALA A 1 107 ? 12.468 1.892 -1.093 1.00 84.56 107 ALA A C 1
ATOM 872 O O . ALA A 1 107 ? 13.478 1.951 -1.792 1.00 84.56 107 ALA A O 1
ATOM 873 N N . GLY A 1 108 ? 12.160 2.847 -0.208 1.00 86.50 108 GLY A N 1
ATOM 874 C CA . GLY A 1 108 ? 12.989 4.022 0.063 1.00 86.50 108 GLY A CA 1
ATOM 875 C C . GLY A 1 108 ? 14.357 3.672 0.657 1.00 86.50 108 GLY A C 1
ATOM 876 O O . GLY A 1 108 ? 15.374 4.184 0.194 1.00 86.50 108 GLY A O 1
ATOM 877 N N . LYS A 1 109 ? 14.415 2.744 1.619 1.00 87.12 109 LYS A N 1
ATOM 878 C CA . LYS A 1 109 ? 15.677 2.241 2.190 1.00 87.12 109 LYS A CA 1
ATOM 879 C C . LYS A 1 109 ? 16.522 1.522 1.143 1.00 87.12 109 LYS A C 1
ATOM 881 O O . LYS A 1 109 ? 17.717 1.778 1.032 1.00 87.12 109 LYS A O 1
ATOM 886 N N . TYR A 1 110 ? 15.896 0.673 0.330 1.00 84.69 110 TYR A N 1
ATOM 887 C CA . TYR A 1 110 ? 16.569 0.015 -0.788 1.00 84.69 110 TYR A CA 1
ATOM 888 C C . TYR A 1 110 ? 17.111 1.038 -1.797 1.00 84.69 110 TYR A C 1
ATOM 890 O O . TYR A 1 110 ? 18.253 0.936 -2.234 1.00 84.69 110 TYR A O 1
ATOM 898 N N . ALA A 1 111 ? 16.323 2.064 -2.126 1.00 86.50 111 ALA A N 1
ATOM 899 C CA . ALA A 1 111 ? 16.721 3.152 -3.014 1.00 86.50 111 ALA A CA 1
ATOM 900 C C . ALA A 1 111 ? 17.925 3.948 -2.487 1.00 86.50 111 ALA A C 1
ATOM 902 O O . ALA A 1 111 ? 18.802 4.316 -3.266 1.00 86.50 111 ALA A O 1
ATOM 903 N N . GLN A 1 112 ? 17.978 4.195 -1.175 1.00 86.19 112 GLN A N 1
ATOM 904 C CA . GLN A 1 112 ? 19.109 4.854 -0.517 1.00 86.19 112 GLN A CA 1
ATOM 905 C C . GLN A 1 112 ? 20.368 3.980 -0.527 1.00 86.19 112 GLN A C 1
ATOM 907 O O . GLN A 1 112 ? 21.457 4.491 -0.776 1.00 86.19 112 GLN A O 1
ATOM 912 N N . ALA A 1 113 ? 20.224 2.671 -0.296 1.00 89.50 113 ALA A N 1
ATOM 913 C CA . ALA A 1 113 ? 21.334 1.719 -0.332 1.00 89.50 113 ALA A CA 1
ATOM 914 C C . ALA A 1 113 ? 21.860 1.455 -1.758 1.00 89.50 113 ALA A C 1
ATOM 916 O O . ALA A 1 113 ? 23.032 1.125 -1.932 1.00 89.50 113 ALA A O 1
ATOM 917 N N . HIS A 1 114 ? 21.008 1.614 -2.777 1.00 89.19 114 HIS A N 1
ATOM 918 C CA . HIS A 1 114 ? 21.312 1.313 -4.180 1.00 89.19 114 HIS A CA 1
ATOM 919 C C . HIS A 1 114 ? 20.916 2.468 -5.125 1.00 89.19 114 HIS A C 1
ATOM 921 O O . HIS A 1 114 ? 19.996 2.334 -5.945 1.00 89.19 114 HIS A O 1
ATOM 927 N N . PRO A 1 115 ? 21.593 3.628 -5.041 1.00 88.44 115 PRO A N 1
ATOM 928 C CA . PRO A 1 115 ? 21.230 4.824 -5.806 1.00 88.44 115 PRO A CA 1
ATOM 929 C C . PRO A 1 115 ? 21.378 4.650 -7.328 1.00 88.44 115 PRO A C 1
ATOM 931 O O . PRO A 1 115 ? 20.704 5.322 -8.110 1.00 88.44 115 PRO A O 1
ATOM 934 N N . ASP A 1 116 ? 22.216 3.720 -7.780 1.00 89.38 116 ASP A N 1
ATOM 935 C CA . ASP A 1 116 ? 22.337 3.309 -9.178 1.00 89.38 116 ASP A CA 1
ATOM 936 C C . ASP A 1 116 ? 21.047 2.656 -9.703 1.00 89.38 116 ASP A C 1
ATOM 938 O O . ASP A 1 116 ? 20.611 2.955 -10.819 1.00 89.38 116 ASP A O 1
ATOM 942 N N . LYS A 1 117 ? 20.368 1.843 -8.883 1.00 82.06 117 LYS A N 1
ATOM 943 C CA . LYS A 1 117 ? 19.100 1.186 -9.249 1.00 82.06 117 LYS A CA 1
ATOM 944 C C . LYS A 1 117 ? 17.955 2.181 -9.404 1.00 82.06 117 LYS A C 1
ATOM 946 O O . LYS A 1 117 ? 17.066 1.958 -10.230 1.00 82.06 117 LYS A O 1
ATOM 951 N N . MET A 1 118 ? 18.008 3.309 -8.695 1.00 83.50 118 MET A N 1
ATOM 952 C CA . MET A 1 118 ? 17.031 4.397 -8.823 1.00 83.50 118 MET A CA 1
ATOM 953 C C . MET A 1 118 ? 17.076 5.122 -10.168 1.00 83.50 118 MET A C 1
ATOM 955 O O . MET A 1 118 ? 16.097 5.758 -10.561 1.00 83.50 118 MET A O 1
ATOM 959 N N . LYS A 1 119 ? 18.165 4.987 -10.928 1.00 85.00 119 LYS A N 1
ATOM 960 C CA . LYS A 1 119 ? 18.219 5.504 -12.301 1.00 85.00 119 LYS A CA 1
ATOM 961 C C . LYS A 1 119 ? 17.322 4.710 -13.252 1.00 85.00 119 LYS A C 1
ATOM 963 O O . LYS A 1 119 ? 16.964 5.220 -14.309 1.00 85.00 119 LYS A O 1
ATOM 968 N N . SER A 1 120 ? 16.930 3.487 -12.886 1.00 88.25 120 SER A N 1
ATOM 969 C CA . SER A 1 120 ? 16.028 2.687 -13.711 1.00 88.25 120 SER A CA 1
ATOM 970 C C . SER A 1 120 ? 14.602 3.244 -13.685 1.00 88.25 120 SER A C 1
ATOM 972 O O . SER A 1 120 ? 14.033 3.526 -12.627 1.00 88.25 120 SER A O 1
ATOM 974 N N . LEU A 1 121 ? 13.984 3.324 -14.866 1.00 85.69 121 LEU A N 1
ATOM 975 C CA . LEU A 1 121 ? 12.577 3.704 -15.011 1.00 85.69 121 LEU A CA 1
ATOM 976 C C . LEU A 1 121 ? 11.650 2.765 -14.219 1.00 85.69 121 LEU A C 1
ATOM 978 O O . LEU A 1 121 ? 10.614 3.184 -13.706 1.00 85.69 121 LEU A O 1
ATOM 982 N N . TYR A 1 122 ? 12.045 1.496 -14.087 1.00 85.31 122 TYR A N 1
ATOM 983 C CA . TYR A 1 122 ? 11.341 0.514 -13.273 1.00 85.31 122 TYR A CA 1
ATOM 984 C C . TYR A 1 122 ? 11.240 0.955 -11.807 1.00 85.31 122 TYR A C 1
ATOM 986 O O . TYR A 1 122 ? 10.128 1.063 -11.290 1.00 85.31 122 TYR A O 1
ATOM 994 N N . MET A 1 123 ? 12.367 1.264 -11.155 1.00 83.94 123 MET A N 1
ATOM 995 C CA . MET A 1 123 ? 12.375 1.659 -9.742 1.00 83.94 123 MET A CA 1
ATOM 996 C C . MET A 1 123 ? 11.702 3.013 -9.509 1.00 83.94 123 MET A C 1
ATOM 998 O O . MET A 1 123 ? 10.996 3.177 -8.516 1.00 83.94 123 MET A O 1
ATOM 1002 N N . GLN A 1 124 ? 11.843 3.960 -10.442 1.00 86.81 124 GLN A N 1
ATOM 1003 C CA . GLN A 1 124 ? 11.134 5.245 -10.370 1.00 86.81 124 GLN A CA 1
ATOM 1004 C C . GLN A 1 124 ? 9.615 5.052 -10.402 1.00 86.81 124 GLN A C 1
ATOM 1006 O O . GLN A 1 124 ? 8.897 5.606 -9.569 1.00 86.81 124 GLN A O 1
ATOM 1011 N N . ASN A 1 125 ? 9.122 4.214 -11.318 1.00 87.25 125 ASN A N 1
ATOM 1012 C CA . ASN A 1 125 ? 7.700 3.891 -11.400 1.00 87.25 125 ASN A CA 1
ATOM 1013 C C . ASN A 1 125 ? 7.217 3.118 -10.171 1.00 87.25 125 ASN A C 1
ATOM 1015 O O . ASN A 1 125 ? 6.121 3.384 -9.688 1.00 87.25 125 ASN A O 1
ATOM 1019 N N . LEU A 1 126 ? 8.027 2.194 -9.648 1.00 85.12 126 LEU A N 1
ATOM 1020 C CA . LEU A 1 126 ? 7.697 1.437 -8.444 1.00 85.12 126 LEU A CA 1
ATOM 1021 C C . LEU A 1 126 ? 7.507 2.365 -7.236 1.00 85.12 126 LEU A C 1
ATOM 1023 O O . LEU A 1 126 ? 6.485 2.289 -6.557 1.00 85.12 126 LEU A O 1
ATOM 1027 N N . MET A 1 127 ? 8.455 3.278 -7.007 1.00 89.06 127 MET A N 1
ATOM 1028 C CA . MET A 1 127 ? 8.369 4.283 -5.942 1.00 89.06 127 MET A CA 1
ATOM 1029 C C . MET A 1 127 ? 7.158 5.199 -6.117 1.00 89.06 127 MET A C 1
ATOM 1031 O O . MET A 1 127 ? 6.452 5.473 -5.149 1.00 89.06 127 MET A O 1
ATOM 1035 N N . LYS A 1 128 ? 6.881 5.630 -7.354 1.00 90.25 128 LYS A N 1
ATOM 1036 C CA . LYS A 1 128 ? 5.713 6.455 -7.671 1.00 90.25 128 LYS A CA 1
ATOM 1037 C C . LYS A 1 128 ? 4.399 5.740 -7.340 1.00 90.25 128 LYS A C 1
ATOM 1039 O O . LYS A 1 128 ? 3.564 6.318 -6.657 1.00 90.25 128 LYS A O 1
ATOM 1044 N N . ILE A 1 129 ? 4.230 4.488 -7.774 1.00 89.19 129 ILE A N 1
ATOM 1045 C CA . ILE A 1 129 ? 3.013 3.698 -7.510 1.00 89.19 129 ILE A CA 1
ATOM 1046 C C . ILE A 1 129 ? 2.817 3.502 -6.005 1.00 89.19 129 ILE A C 1
ATOM 1048 O O . ILE A 1 129 ? 1.728 3.751 -5.498 1.00 89.19 129 ILE A O 1
ATOM 1052 N N . ARG A 1 130 ? 3.871 3.104 -5.279 1.00 89.94 130 ARG A N 1
ATOM 1053 C CA . ARG A 1 130 ? 3.787 2.916 -3.822 1.00 89.94 130 ARG A CA 1
ATOM 1054 C C . ARG A 1 130 ? 3.441 4.221 -3.097 1.00 89.94 130 ARG A C 1
ATOM 1056 O O . ARG A 1 130 ? 2.627 4.197 -2.182 1.00 89.94 130 ARG A O 1
ATOM 1063 N N . GLY A 1 131 ? 4.020 5.349 -3.516 1.00 91.38 131 GLY A N 1
ATOM 1064 C CA . GLY A 1 131 ? 3.702 6.666 -2.959 1.00 91.38 131 GLY A CA 1
ATOM 1065 C C . GLY A 1 131 ? 2.249 7.081 -3.199 1.00 91.38 131 GLY A C 1
ATOM 1066 O O . GLY A 1 131 ? 1.589 7.561 -2.284 1.00 91.38 131 GLY A O 1
ATOM 1067 N N . GLU A 1 132 ? 1.730 6.851 -4.405 1.00 91.94 132 GLU A N 1
ATOM 1068 C CA . GLU A 1 132 ? 0.336 7.154 -4.743 1.00 91.94 132 GLU A CA 1
ATOM 1069 C C . GLU A 1 132 ? -0.663 6.298 -3.948 1.00 91.94 132 GLU A C 1
ATOM 1071 O O . GLU A 1 132 ? -1.672 6.830 -3.491 1.00 91.94 132 GLU A O 1
ATOM 1076 N N . GLU A 1 133 ? -0.379 5.012 -3.715 1.00 90.12 133 GLU A N 1
ATOM 1077 C CA . GLU A 1 133 ? -1.243 4.162 -2.879 1.00 90.12 133 GLU A CA 1
ATOM 1078 C C . GLU A 1 133 ? -1.249 4.611 -1.408 1.00 90.12 133 GLU A C 1
ATOM 1080 O O . GLU A 1 133 ? -2.317 4.695 -0.800 1.00 90.12 133 GLU A O 1
ATOM 1085 N N . VAL A 1 134 ? -0.090 4.990 -0.849 1.00 92.31 134 VAL A N 1
ATOM 1086 C CA . VAL A 1 134 ? -0.016 5.575 0.503 1.00 92.31 134 VAL A CA 1
ATOM 1087 C C . VAL A 1 134 ? -0.868 6.842 0.589 1.00 92.31 134 VAL A C 1
ATOM 1089 O O . VAL A 1 134 ? -1.689 6.957 1.497 1.00 92.31 134 VAL A O 1
ATOM 1092 N N . LEU A 1 135 ? -0.730 7.765 -0.369 1.00 93.62 135 LEU A N 1
ATOM 1093 C CA . LEU A 1 135 ? -1.499 9.014 -0.387 1.00 93.62 135 LEU A CA 1
ATOM 1094 C C . LEU A 1 135 ? -3.003 8.767 -0.521 1.00 93.62 135 LEU A C 1
ATOM 1096 O O . LEU A 1 135 ? -3.790 9.357 0.209 1.00 93.62 135 LEU A O 1
ATOM 1100 N N . LYS A 1 136 ? -3.409 7.842 -1.391 1.00 94.00 136 LYS A N 1
ATOM 1101 C CA . LYS A 1 136 ? -4.816 7.481 -1.582 1.00 94.00 136 LYS A CA 1
ATOM 1102 C C . LYS A 1 136 ? -5.458 6.961 -0.296 1.00 94.00 136 LYS A C 1
ATOM 1104 O O . LYS A 1 136 ? -6.592 7.325 0.010 1.00 94.00 136 LYS A O 1
ATOM 1109 N N . ILE A 1 137 ? -4.770 6.100 0.455 1.00 93.44 137 ILE A N 1
ATOM 1110 C CA . ILE A 1 137 ? -5.303 5.574 1.720 1.00 93.44 137 ILE A CA 1
ATOM 1111 C C . ILE A 1 137 ? -5.250 6.653 2.813 1.00 93.44 137 ILE A C 1
ATOM 1113 O O . ILE A 1 137 ? -6.220 6.801 3.558 1.00 93.44 137 ILE A O 1
ATOM 1117 N N . HIS A 1 138 ? -4.175 7.446 2.870 1.00 94.81 138 HIS A N 1
ATOM 1118 C CA . HIS A 1 138 ? -4.057 8.595 3.771 1.00 94.81 138 HIS A CA 1
ATOM 1119 C C . HIS A 1 138 ? -5.226 9.571 3.593 1.00 94.81 138 HIS A C 1
ATOM 1121 O O . HIS A 1 138 ? -5.888 9.915 4.569 1.00 94.81 138 HIS A O 1
ATOM 1127 N N . ASP A 1 139 ? -5.529 9.965 2.355 1.00 94.88 139 ASP A N 1
ATOM 1128 C CA . ASP A 1 139 ? -6.621 10.889 2.047 1.00 94.88 139 ASP A CA 1
ATOM 1129 C C . ASP A 1 139 ? -7.977 10.316 2.460 1.00 94.88 139 ASP A C 1
ATOM 1131 O O . ASP A 1 139 ? -8.821 11.033 2.985 1.00 94.88 139 ASP A O 1
ATOM 1135 N N . ARG A 1 140 ? -8.194 9.006 2.317 1.00 94.44 140 ARG A N 1
ATOM 1136 C CA . ARG A 1 140 ? -9.415 8.377 2.845 1.00 94.44 140 ARG A CA 1
ATOM 1137 C C . ARG A 1 140 ? -9.478 8.477 4.368 1.00 94.44 140 ARG A C 1
ATOM 1139 O O . ARG A 1 140 ? -10.525 8.821 4.903 1.00 94.44 140 ARG A O 1
ATOM 1146 N N . LEU A 1 141 ? -8.373 8.211 5.063 1.00 93.81 141 LEU A N 1
ATOM 1147 C CA . LEU A 1 141 ? -8.308 8.256 6.526 1.00 93.81 141 LEU A CA 1
ATOM 1148 C C . LEU A 1 141 ? -8.478 9.672 7.095 1.00 93.81 141 LEU A C 1
ATOM 1150 O O . LEU A 1 141 ? -9.038 9.808 8.178 1.00 93.81 141 LEU A O 1
ATOM 1154 N N . THR A 1 142 ? -8.057 10.721 6.382 1.00 93.25 142 THR A N 1
ATOM 1155 C CA . THR A 1 142 ? -8.243 12.118 6.825 1.00 93.25 142 THR A CA 1
ATOM 1156 C C . THR A 1 142 ? -9.676 12.626 6.673 1.00 93.25 142 THR A C 1
ATOM 1158 O O . THR A 1 142 ? -10.059 13.558 7.377 1.00 93.25 142 THR A O 1
ATOM 1161 N N . HIS A 1 143 ? -10.475 12.014 5.795 1.00 93.62 143 HIS A N 1
ATOM 1162 C CA . HIS A 1 143 ? -11.877 12.384 5.565 1.00 93.62 143 HIS A CA 1
ATOM 1163 C C . HIS A 1 143 ? -12.876 11.533 6.367 1.00 93.62 143 HIS A C 1
ATOM 1165 O O . HIS A 1 143 ? -14.083 11.753 6.273 1.00 93.62 143 HIS A O 1
ATOM 1171 N N . ILE A 1 144 ? -12.402 10.565 7.155 1.00 93.62 144 ILE A N 1
ATOM 1172 C CA . ILE A 1 144 ? -13.238 9.711 8.005 1.00 93.62 144 ILE A CA 1
ATOM 1173 C C . ILE A 1 144 ? -13.098 10.151 9.464 1.00 93.62 144 ILE A C 1
ATOM 1175 O O . ILE A 1 144 ? -12.015 10.499 9.929 1.00 93.62 144 ILE A O 1
ATOM 1179 N N . GLN A 1 145 ? -14.195 10.099 10.220 1.00 94.12 145 GLN A N 1
ATOM 1180 C CA . GLN A 1 145 ? -14.158 10.345 11.657 1.00 94.12 145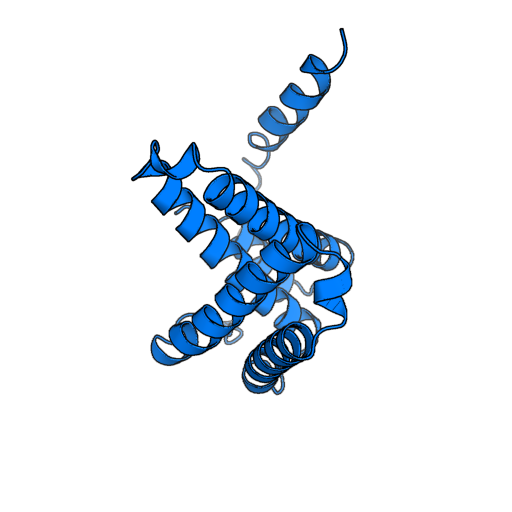 GLN A CA 1
ATOM 1181 C C . GLN A 1 145 ? -13.490 9.168 12.384 1.00 94.12 145 GLN A C 1
ATOM 1183 O O . GLN A 1 145 ? -14.085 8.104 12.553 1.00 94.12 145 GLN A O 1
ATOM 1188 N N . LEU A 1 146 ? -12.248 9.367 12.825 1.00 93.12 146 LEU A N 1
ATOM 1189 C CA . LEU A 1 146 ? -11.498 8.386 13.605 1.00 93.12 146 LEU A CA 1
ATOM 1190 C C . LEU A 1 146 ? -11.837 8.501 15.098 1.00 93.12 146 LEU A C 1
ATOM 1192 O O . LEU A 1 146 ? -11.921 9.598 15.652 1.00 93.12 146 LEU A O 1
ATOM 1196 N N . SER A 1 147 ? -11.967 7.364 15.784 1.00 94.62 147 SER A N 1
ATOM 1197 C CA . SER A 1 147 ? -11.940 7.345 17.253 1.00 94.62 147 SER A CA 1
ATOM 1198 C C . SER A 1 147 ? -10.572 7.793 17.781 1.00 94.62 147 SER A C 1
ATOM 1200 O O . SER A 1 147 ? -9.571 7.740 17.067 1.00 94.62 147 SER A O 1
ATOM 1202 N N . SER A 1 148 ? -10.476 8.165 19.060 1.00 93.62 148 SER A N 1
ATOM 1203 C CA . SER A 1 148 ? -9.198 8.587 19.657 1.00 93.62 148 SER A CA 1
ATOM 1204 C C . SER A 1 148 ? -8.089 7.536 19.513 1.00 93.62 148 SER A C 1
ATOM 1206 O O . SER A 1 148 ? -6.942 7.887 19.243 1.00 93.62 148 SER A O 1
ATOM 1208 N N . ALA A 1 149 ? -8.426 6.247 19.638 1.00 91.06 149 ALA A N 1
ATOM 1209 C CA . ALA A 1 149 ? -7.473 5.150 19.459 1.00 91.06 149 ALA A CA 1
ATOM 1210 C C . ALA A 1 149 ? -7.016 5.014 17.995 1.00 91.06 149 ALA A C 1
ATOM 1212 O O . ALA A 1 149 ? -5.825 4.860 17.723 1.00 91.06 149 ALA A O 1
ATOM 1213 N N . GLN A 1 150 ? -7.942 5.137 17.042 1.00 93.75 150 GLN A N 1
ATOM 1214 C CA . GLN A 1 150 ? -7.644 5.099 15.606 1.00 93.75 150 GLN A CA 1
ATOM 1215 C C . GLN A 1 150 ? -6.823 6.310 15.163 1.00 93.75 150 GLN A C 1
ATOM 1217 O O . GLN A 1 150 ? -5.862 6.159 14.416 1.00 93.75 150 GLN A O 1
ATOM 1222 N N . GLN A 1 151 ? -7.140 7.498 15.680 1.00 94.12 151 GLN A N 1
ATOM 1223 C CA . GLN A 1 151 ? -6.372 8.713 15.440 1.00 94.12 151 GLN A CA 1
ATOM 1224 C C . GLN A 1 151 ? -4.941 8.576 15.966 1.00 94.12 151 GLN A C 1
ATOM 1226 O O . GLN A 1 151 ? -3.997 8.998 15.298 1.00 94.12 151 GLN A O 1
ATOM 1231 N N . GLN A 1 152 ? -4.771 7.985 17.151 1.00 92.56 152 GLN A N 1
ATOM 1232 C CA . GLN A 1 152 ? -3.455 7.719 17.720 1.00 92.56 152 GLN A CA 1
ATOM 1233 C C . GLN A 1 152 ? -2.665 6.735 16.850 1.00 92.56 152 GLN A C 1
ATOM 1235 O O . GLN A 1 152 ? -1.524 7.025 16.501 1.00 92.56 152 GLN A O 1
ATOM 1240 N N . ARG A 1 153 ? -3.281 5.628 16.415 1.00 90.38 153 ARG A N 1
ATOM 1241 C CA . ARG A 1 153 ? -2.648 4.681 15.484 1.00 90.38 153 ARG A CA 1
ATOM 1242 C C . ARG A 1 153 ? -2.270 5.352 14.163 1.00 90.38 153 ARG A C 1
ATOM 1244 O O . ARG A 1 153 ? -1.154 5.181 13.690 1.00 90.38 153 ARG A O 1
ATOM 1251 N N . PHE A 1 154 ? -3.168 6.140 13.579 1.00 93.50 154 PHE A N 1
ATOM 1252 C CA . PHE A 1 154 ? -2.898 6.858 12.336 1.00 93.50 154 PHE A CA 1
ATOM 1253 C C . PHE A 1 154 ? -1.721 7.829 12.484 1.00 93.50 154 PHE A C 1
ATOM 1255 O O . PHE A 1 154 ? -0.855 7.888 11.614 1.00 93.50 154 PHE A O 1
ATOM 1262 N N . LYS A 1 155 ? -1.633 8.546 13.612 1.00 91.44 155 LYS A N 1
ATOM 1263 C CA . LYS A 1 155 ? -0.461 9.366 13.943 1.00 91.44 155 LYS A CA 1
ATOM 1264 C C . LYS A 1 155 ? 0.796 8.505 14.030 1.00 91.44 155 LYS A C 1
ATOM 1266 O O . LYS A 1 155 ? 1.764 8.813 13.351 1.00 91.44 155 LYS A O 1
ATOM 1271 N N . GLU A 1 156 ? 0.781 7.422 14.805 1.00 89.19 156 GLU A N 1
ATOM 1272 C CA . GLU A 1 156 ? 1.932 6.520 14.944 1.00 89.19 156 GLU A CA 1
ATOM 1273 C C . GLU A 1 156 ? 2.458 6.036 13.593 1.00 89.19 156 GLU A C 1
ATOM 1275 O O . GLU A 1 156 ? 3.663 6.101 13.375 1.00 89.19 156 GLU A O 1
ATOM 1280 N N . LEU A 1 157 ? 1.570 5.644 12.672 1.00 88.44 157 LEU A N 1
ATOM 1281 C CA . LEU A 1 157 ? 1.929 5.220 11.315 1.00 88.44 157 LEU A CA 1
ATOM 1282 C C . LEU A 1 157 ? 2.628 6.334 10.517 1.00 88.44 157 LEU A C 1
ATOM 1284 O O . LEU A 1 157 ? 3.606 6.066 9.825 1.00 88.44 157 LEU A O 1
ATOM 1288 N N . ASN A 1 158 ? 2.189 7.586 10.668 1.00 85.50 158 ASN A N 1
ATOM 1289 C CA . ASN A 1 158 ? 2.827 8.752 10.044 1.00 85.50 158 ASN A CA 1
ATOM 1290 C C . ASN A 1 158 ? 4.143 9.176 10.725 1.00 85.50 158 ASN A C 1
ATOM 1292 O O . ASN A 1 158 ? 4.958 9.866 10.118 1.00 85.50 158 ASN A O 1
ATOM 1296 N N . TYR A 1 159 ? 4.357 8.766 11.978 1.00 78.50 159 TYR A N 1
ATOM 1297 C CA . TYR A 1 159 ? 5.547 9.081 12.772 1.00 78.50 159 TYR A CA 1
ATOM 1298 C C . TYR A 1 159 ? 6.567 7.941 12.836 1.00 78.50 159 TYR A C 1
ATOM 1300 O O . TYR A 1 159 ? 7.541 8.077 13.580 1.00 78.50 159 TYR A O 1
ATOM 1308 N N . ILE A 1 160 ? 6.388 6.838 12.093 1.00 61.25 160 ILE A N 1
ATOM 1309 C CA . ILE A 1 160 ? 7.379 5.754 12.040 1.00 61.25 160 ILE A CA 1
ATOM 1310 C C . ILE A 1 160 ? 8.694 6.319 11.478 1.00 61.25 160 ILE A C 1
ATOM 1312 O O . ILE A 1 160 ? 8.929 6.336 10.272 1.00 61.25 160 ILE A O 1
ATOM 1316 N N . LYS A 1 161 ? 9.562 6.781 12.387 1.00 45.91 161 LYS A N 1
ATOM 1317 C CA . LYS A 1 161 ? 10.983 7.030 12.160 1.00 45.91 161 LYS A CA 1
ATOM 1318 C C . LYS A 1 161 ? 11.606 5.687 11.831 1.00 45.91 161 LYS A C 1
ATOM 1320 O O . LYS A 1 161 ? 11.679 4.829 12.706 1.00 45.91 161 LYS A O 1
ATOM 1325 N N . ASN A 1 162 ? 12.035 5.505 10.591 1.00 41.69 162 ASN A N 1
ATOM 1326 C CA . ASN A 1 162 ? 12.788 4.330 10.186 1.00 41.69 162 ASN A CA 1
ATOM 1327 C C . ASN A 1 162 ? 13.762 4.650 9.073 1.00 41.69 162 ASN A C 1
ATOM 1329 O O . ASN A 1 162 ? 13.327 5.174 8.031 1.00 41.69 162 ASN A O 1
#

Foldseek 3Di:
DPPVVVVVVVVVVVPPPPDDDDDDDDDDPPQLAPPDPVLCVQLLVLVVLQLVLVLVCVVPVCSCVDPSNVVSVVSNVVSLCVSCPPPDPLSSLLRQLLSLLVVLVVLVVVCVVCVVCVVDPVSVSSNVSSVVSNVVSVVVNVPDDDDPVSVVSNVVSVVPPD

Radius of gyration: 17.9 Å; chains: 1; bounding box: 36×46×52 Å

pLDDT: mean 76.55, std 20.82, range [30.91, 95.25]